Protein AF-A0A0C2GE06-F1 (afdb_monomer)

Nearest PDB structures (foldseek):
  7mq9-assembly1_LS  TM=7.240E-01  e=4.314E-04  Homo sapiens
  5oql-assembly1_F  TM=7.604E-01  e=1.181E-03  Thermochaetoides thermophila DSM 1495
  7mqa-assembly1_LT  TM=8.035E-01  e=2.757E-03  Homo sapiens
  5i2t-assembly1_A  TM=6.434E-01  e=2.977E-04  Saccharomyces cerevisiae
  8p5d-assembly1_SGG  TM=6.317E-01  e=6.950E-04  Spraguea lophii 42_110

Organism: NCBI:txid51022

Secondary structure (DSSP, 8-state):
--EEEEETTTTEEEEEETTEEEEE-TTS-EEEEE--GGGSSS--EEEEEEETTTTEEEEEETTSEEEEEETTT--EEEEEE-SS-EEEEEE-TTSS-EEEEETTEEEEE-TTS-EEEE-

Mean predicted aligned error: 3.89 Å

InterPro domains:
  IPR036322 WD40-repeat-containing domain superfamily [SSF50978] (10-112)
  IPR056164 ELP1, first N-terminal beta-propeller [PF04762] (45-117)

Foldseek 3Di:
DWAWDADPVQLWIWTQDQQGTFIAHNVRHTDDHQRCCVVDPHAAWAHWDQPNVQCWIWTQHQQQWIWIARNPVRHTDDIDGADGGFNHWDADPVNQWIWTHHPPKIFIAGPVRHTDDID

pLDDT: mean 91.2, std 5.91, range [52.72, 97.38]

Structure (mmCIF, N/CA/C/O backbone):
data_AF-A0A0C2GE06-F1
#
_entry.id   AF-A0A0C2GE06-F1
#
loop_
_atom_site.group_PDB
_atom_site.id
_atom_site.type_symbol
_atom_site.label_atom_id
_atom_site.label_alt_id
_atom_site.label_comp_id
_atom_site.label_asym_id
_atom_site.label_entity_id
_atom_site.label_seq_id
_atom_site.pdbx_PDB_ins_code
_atom_site.Cartn_x
_atom_site.Cartn_y
_atom_site.Cartn_z
_atom_site.occupancy
_atom_site.B_iso_or_equiv
_atom_site.auth_seq_id
_atom_site.auth_comp_id
_atom_site.auth_asym_id
_atom_site.auth_atom_id
_atom_site.pdbx_PDB_model_num
ATOM 1 N N . CYS A 1 1 ? -13.186 7.124 -6.039 1.00 52.72 1 CYS A N 1
ATOM 2 C CA . CYS A 1 1 ? -13.401 5.686 -5.803 1.00 52.72 1 CYS A CA 1
ATOM 3 C C . CYS A 1 1 ? -13.460 5.458 -4.309 1.00 52.72 1 CYS A C 1
ATOM 5 O O . CYS A 1 1 ? -12.704 6.098 -3.593 1.00 52.72 1 CYS A O 1
ATOM 7 N N . GLU A 1 2 ? -14.368 4.607 -3.855 1.00 69.25 2 GLU A N 1
ATOM 8 C CA . GLU A 1 2 ? -14.350 4.084 -2.491 1.00 69.25 2 GLU A CA 1
ATOM 9 C C . GLU A 1 2 ? -13.386 2.893 -2.497 1.00 69.25 2 GLU A C 1
ATOM 11 O O . GLU A 1 2 ? -13.623 1.922 -3.214 1.00 69.25 2 GLU A O 1
ATOM 16 N N . LEU A 1 3 ? -12.248 3.024 -1.812 1.00 90.38 3 LEU A N 1
ATOM 17 C CA . LEU A 1 3 ? -11.215 1.989 -1.755 1.00 90.38 3 LEU A CA 1
ATOM 18 C C . LEU A 1 3 ? -11.389 1.183 -0.475 1.00 90.38 3 LEU A C 1
ATOM 20 O O . LEU A 1 3 ? -11.455 1.760 0.611 1.00 90.38 3 LEU A O 1
ATOM 24 N N . PHE A 1 4 ? -11.447 -0.137 -0.607 1.00 93.19 4 PHE A N 1
ATOM 25 C CA . PHE A 1 4 ? -11.519 -1.041 0.529 1.00 93.19 4 PHE A CA 1
ATOM 26 C C . PHE A 1 4 ? -10.727 -2.320 0.271 1.00 93.19 4 PHE A C 1
ATOM 28 O O . PHE A 1 4 ? -10.538 -2.718 -0.879 1.00 93.19 4 PHE A O 1
ATOM 35 N N . VAL A 1 5 ? -10.311 -2.971 1.352 1.00 94.12 5 VAL A N 1
ATOM 36 C CA . VAL A 1 5 ? -9.690 -4.295 1.343 1.00 94.12 5 VAL A CA 1
ATOM 37 C C . VAL A 1 5 ? -10.189 -5.097 2.543 1.00 94.12 5 VAL A C 1
ATOM 39 O O . VAL A 1 5 ? -10.400 -4.549 3.625 1.00 94.12 5 VAL A O 1
ATOM 42 N N . GLU A 1 6 ? -10.417 -6.391 2.341 1.00 93.06 6 GLU A N 1
ATOM 43 C CA . GLU A 1 6 ? -10.756 -7.336 3.405 1.00 93.06 6 GLU A CA 1
ATOM 44 C C . GLU A 1 6 ? -9.496 -8.090 3.833 1.00 93.06 6 GLU A C 1
ATOM 46 O O . GLU A 1 6 ? -8.812 -8.690 3.003 1.00 93.06 6 GLU A O 1
ATOM 51 N N . ASP A 1 7 ? -9.224 -8.114 5.134 1.00 91.50 7 ASP A N 1
ATOM 52 C CA . ASP A 1 7 ? -8.276 -9.055 5.713 1.00 91.50 7 ASP A CA 1
ATOM 53 C C . ASP A 1 7 ? -9.001 -10.350 6.080 1.00 91.50 7 ASP A C 1
ATOM 55 O O . ASP A 1 7 ? -9.698 -10.454 7.092 1.00 91.50 7 ASP A O 1
ATOM 59 N N . SER A 1 8 ? -8.795 -11.368 5.249 1.00 86.69 8 SER A N 1
ATOM 60 C CA . SER A 1 8 ? -9.378 -12.698 5.440 1.00 86.69 8 SER A CA 1
ATOM 61 C C . SER A 1 8 ? -8.934 -13.412 6.724 1.00 86.69 8 SER A C 1
ATOM 63 O O . SER A 1 8 ? -9.608 -14.350 7.149 1.00 86.69 8 SER A O 1
ATOM 65 N N . SER A 1 9 ? -7.818 -13.003 7.339 1.00 86.38 9 SER A N 1
ATOM 66 C CA . SER A 1 9 ? -7.274 -13.649 8.537 1.00 86.38 9 SER A CA 1
ATOM 67 C C . SER A 1 9 ? -7.957 -13.170 9.820 1.00 86.38 9 SER A C 1
ATOM 69 O O . SER A 1 9 ? -8.249 -13.978 10.704 1.00 86.38 9 SER A O 1
ATOM 71 N N . THR A 1 10 ? -8.267 -11.875 9.900 1.00 88.69 10 THR A N 1
ATOM 72 C CA . THR A 1 10 ? -8.959 -11.256 11.041 1.00 88.69 10 THR A CA 1
ATOM 73 C C . THR A 1 10 ? -10.448 -11.022 10.785 1.00 88.69 10 THR A C 1
ATOM 75 O O . THR A 1 10 ? -11.186 -10.708 11.721 1.00 88.69 10 THR A O 1
ATOM 78 N N . HIS A 1 11 ? -10.903 -11.216 9.542 1.00 90.81 11 HIS A N 1
ATOM 79 C CA . HIS A 1 11 ? -12.243 -10.879 9.058 1.00 90.81 11 HIS A CA 1
ATOM 80 C C . HIS A 1 11 ? -12.596 -9.398 9.250 1.00 90.81 11 HIS A C 1
ATOM 82 O O . HIS A 1 11 ? -13.747 -9.061 9.522 1.00 90.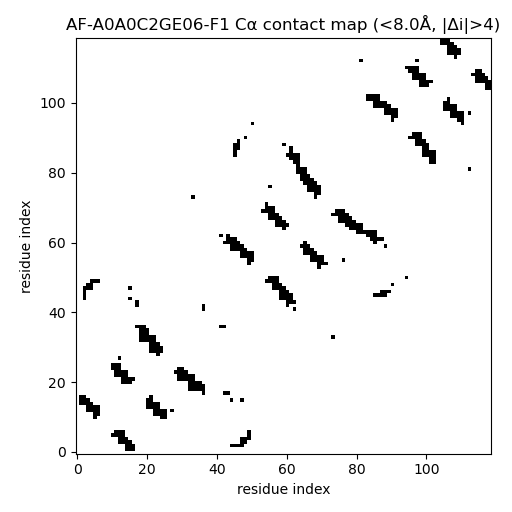81 11 HIS A O 1
ATOM 88 N N . LYS A 1 12 ? -11.603 -8.515 9.130 1.00 93.69 12 LYS A N 1
ATOM 89 C CA . LYS A 1 12 ? -11.789 -7.064 9.178 1.00 93.69 12 LYS A CA 1
ATOM 90 C C . LYS A 1 12 ? -11.832 -6.478 7.777 1.00 93.69 12 LYS A C 1
ATOM 92 O O . LYS A 1 12 ? -11.211 -6.998 6.851 1.00 93.69 12 LYS A O 1
ATOM 97 N N . VAL A 1 13 ? -12.540 -5.364 7.633 1.00 94.81 13 VAL A N 1
ATOM 98 C CA . VAL A 1 13 ? -12.553 -4.581 6.395 1.00 94.81 13 VAL A CA 1
ATOM 99 C C . VAL A 1 13 ? -11.938 -3.219 6.666 1.00 94.81 13 VAL A C 1
ATOM 101 O O . VAL A 1 13 ? -12.357 -2.504 7.575 1.00 94.81 13 VAL A O 1
ATOM 104 N N . TYR A 1 14 ? -10.964 -2.849 5.844 1.00 94.94 14 TYR A N 1
ATOM 105 C CA . TYR A 1 14 ? -10.327 -1.543 5.865 1.00 94.94 14 TYR A CA 1
ATOM 106 C C . TYR A 1 14 ? -10.859 -0.721 4.704 1.00 94.94 14 TYR A C 1
ATOM 108 O O . TYR A 1 14 ? -10.807 -1.151 3.555 1.00 94.94 14 TYR A O 1
ATOM 116 N N . PHE A 1 15 ? -11.370 0.465 5.001 1.00 92.75 15 PHE A N 1
ATOM 117 C CA . PHE A 1 15 ? -11.920 1.402 4.033 1.00 92.75 15 PHE A CA 1
ATOM 118 C C . PHE A 1 15 ? -11.185 2.732 4.141 1.00 92.75 15 PHE A C 1
ATOM 120 O O . PHE A 1 15 ? -11.002 3.237 5.244 1.00 92.75 15 PHE A O 1
ATOM 127 N N . VAL A 1 16 ? -10.783 3.330 3.020 1.00 91.81 16 VAL A N 1
ATOM 128 C CA . VAL A 1 16 ? -10.093 4.627 3.044 1.00 91.81 16 VAL A CA 1
ATOM 129 C C . VAL A 1 16 ? -11.044 5.750 2.661 1.00 91.81 16 VAL A C 1
ATOM 131 O O . VAL A 1 16 ? -11.686 5.713 1.609 1.00 91.81 16 VAL A O 1
ATOM 134 N N . ASN A 1 17 ? -11.100 6.784 3.498 1.00 86.44 17 ASN A N 1
ATOM 135 C CA . ASN A 1 17 ? -11.815 8.022 3.219 1.00 86.44 17 ASN A CA 1
ATOM 136 C C . ASN A 1 17 ? -10.951 9.247 3.555 1.00 86.44 17 ASN A C 1
ATOM 138 O O . ASN A 1 17 ? -9.786 9.133 3.913 1.00 86.44 17 ASN A O 1
ATOM 142 N N . LYS A 1 18 ? -11.536 10.442 3.450 1.00 80.12 18 LYS A N 1
ATOM 143 C CA . LYS A 1 18 ? -10.855 11.712 3.746 1.00 80.12 18 LYS A CA 1
ATOM 144 C C . LYS A 1 18 ? -10.301 11.833 5.178 1.00 80.12 18 LYS A C 1
ATOM 146 O O . LYS A 1 18 ? -9.431 12.663 5.397 1.00 80.12 18 LYS A O 1
ATOM 151 N N . ASP A 1 19 ? -10.831 11.062 6.127 1.00 80.50 19 ASP A N 1
ATOM 152 C CA . ASP A 1 19 ? -10.453 11.107 7.541 1.00 80.50 19 ASP A CA 1
ATOM 153 C C . ASP A 1 19 ? -9.342 10.076 7.862 1.00 80.50 19 ASP A C 1
ATOM 155 O O . ASP A 1 19 ? -8.813 10.063 8.972 1.00 80.50 19 ASP A O 1
ATOM 159 N N . GLY A 1 20 ? -8.981 9.211 6.901 1.00 90.06 20 GLY A N 1
ATOM 160 C CA . GLY A 1 20 ? -7.956 8.176 7.033 1.00 90.06 20 GLY A CA 1
ATOM 161 C C . GLY A 1 20 ? -8.488 6.775 6.730 1.00 90.06 20 GLY A C 1
ATOM 162 O O . GLY A 1 20 ? -9.260 6.580 5.788 1.00 90.06 20 GLY A O 1
ATOM 163 N N . ILE A 1 21 ? -8.060 5.787 7.521 1.00 93.69 21 ILE A N 1
ATOM 164 C CA . ILE A 1 21 ? -8.478 4.385 7.372 1.00 93.69 21 ILE A CA 1
ATOM 165 C C . ILE A 1 21 ? -9.567 4.070 8.393 1.00 93.69 21 ILE A C 1
ATOM 167 O O . ILE A 1 21 ? -9.325 4.061 9.597 1.00 93.69 21 ILE A O 1
ATOM 171 N N . VAL A 1 22 ? -10.767 3.788 7.911 1.00 94.19 22 VAL A N 1
ATOM 172 C CA . VAL A 1 22 ? -11.893 3.287 8.695 1.00 94.19 22 VAL A CA 1
ATOM 173 C C . VAL A 1 22 ? -11.795 1.769 8.784 1.00 94.19 22 VAL A C 1
ATOM 175 O O . VAL A 1 22 ? -11.651 1.090 7.769 1.00 94.19 22 VAL A O 1
ATOM 178 N N . ILE A 1 23 ? -11.903 1.241 9.997 1.00 94.75 23 ILE A N 1
ATOM 179 C CA . ILE A 1 23 ? -11.857 -0.192 10.281 1.00 94.75 23 ILE A CA 1
ATOM 180 C C . ILE A 1 23 ? -13.264 -0.653 10.627 1.00 94.75 23 ILE A C 1
ATOM 182 O O . ILE A 1 23 ? -13.912 -0.087 11.516 1.00 94.75 23 ILE A O 1
ATOM 186 N N . LEU A 1 24 ? -13.720 -1.680 9.922 1.00 94.69 24 LEU A N 1
ATOM 187 C CA . LEU A 1 24 ? -14.978 -2.355 10.179 1.00 94.69 24 LEU A CA 1
ATOM 188 C C . LEU A 1 24 ? -14.720 -3.787 10.646 1.00 94.69 24 LEU A C 1
ATOM 190 O O . LEU A 1 24 ? -13.798 -4.453 10.165 1.00 94.69 24 LEU A O 1
ATOM 194 N N . ASP A 1 25 ? -15.564 -4.258 11.556 1.00 93.31 25 ASP A N 1
ATOM 195 C CA . ASP A 1 25 ? -15.575 -5.648 11.992 1.00 93.31 25 ASP A CA 1
ATOM 196 C C . ASP A 1 25 ? -16.166 -6.585 10.916 1.00 93.31 25 ASP A C 1
ATOM 198 O O . ASP A 1 25 ? -16.599 -6.172 9.834 1.00 93.31 25 ASP A O 1
ATOM 202 N N . ASN A 1 26 ? -16.224 -7.875 11.237 1.00 89.12 26 ASN A N 1
ATOM 203 C CA . ASN A 1 26 ? -16.743 -8.924 10.358 1.00 89.12 26 ASN A CA 1
ATOM 204 C C . ASN A 1 26 ? -18.248 -8.823 10.043 1.00 89.12 26 ASN A C 1
ATOM 206 O O . ASN A 1 26 ? -18.750 -9.554 9.188 1.00 89.12 26 ASN A O 1
ATOM 210 N N . LEU A 1 27 ? -18.981 -7.945 10.728 1.00 92.81 27 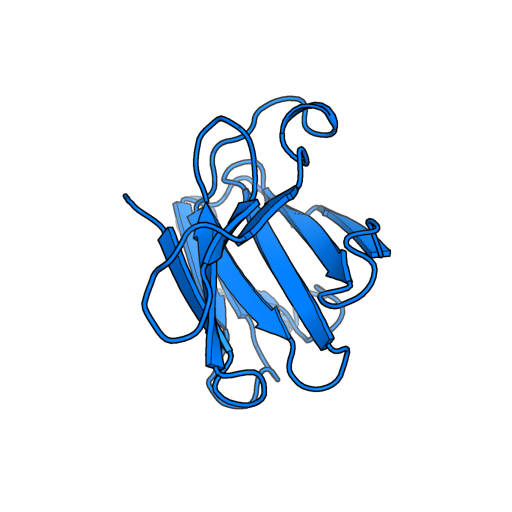LEU A N 1
ATOM 211 C CA . LEU A 1 27 ? -20.386 -7.630 10.479 1.00 92.81 27 LEU A CA 1
ATOM 212 C C . LEU A 1 27 ? -20.554 -6.263 9.800 1.00 92.81 27 LEU A C 1
ATOM 214 O O . LEU A 1 27 ? -21.681 -5.772 9.698 1.00 92.81 27 LEU A O 1
ATOM 218 N N . LEU A 1 28 ? -19.456 -5.664 9.320 1.00 89.94 28 LEU A N 1
ATOM 219 C CA . LEU A 1 28 ? -19.394 -4.306 8.775 1.00 89.94 28 LEU A CA 1
ATOM 220 C C . LEU A 1 28 ? -19.793 -3.230 9.803 1.00 89.94 28 LEU A C 1
ATOM 222 O O . LEU A 1 28 ? -20.201 -2.123 9.441 1.00 89.94 28 LEU A O 1
ATOM 226 N N . GLY A 1 29 ? -19.692 -3.556 11.092 1.00 93.75 29 GLY A N 1
ATOM 227 C CA . GLY A 1 29 ? -19.840 -2.627 12.198 1.00 93.75 29 GLY A CA 1
ATOM 228 C C . GLY A 1 29 ? -18.604 -1.745 12.325 1.00 93.75 29 GLY A C 1
ATOM 229 O O . GLY A 1 29 ? -17.478 -2.204 12.168 1.00 93.75 29 GLY A O 1
ATOM 230 N N . PHE A 1 30 ? -18.808 -0.460 12.604 1.00 94.44 30 PHE A N 1
ATOM 231 C CA . PHE A 1 30 ? -17.710 0.475 12.832 1.00 94.44 30 PHE A CA 1
ATOM 232 C C . PHE A 1 30 ? -16.900 0.089 14.078 1.00 94.44 30 PHE A C 1
ATOM 234 O O . PHE A 1 30 ? -17.463 0.020 15.172 1.00 94.44 30 PHE A O 1
ATOM 241 N N . GLU A 1 31 ? -15.587 -0.090 13.919 1.00 93.81 31 GLU A N 1
ATOM 242 C CA . GLU A 1 31 ? -14.664 -0.385 15.020 1.00 93.81 31 GLU A CA 1
ATOM 243 C C . GLU A 1 31 ? -13.818 0.842 15.382 1.00 93.81 31 GLU A C 1
ATOM 245 O O . GLU A 1 31 ? -13.795 1.261 16.542 1.00 93.81 31 GLU A O 1
ATOM 250 N N . ASN A 1 32 ? -13.123 1.433 14.403 1.00 92.62 32 ASN A N 1
ATOM 251 C CA . ASN A 1 32 ? -12.183 2.530 14.645 1.00 92.62 32 ASN A CA 1
ATOM 252 C C . ASN A 1 32 ? -11.890 3.362 13.378 1.00 92.62 32 ASN A C 1
ATOM 254 O O . ASN A 1 32 ? -12.204 2.946 12.264 1.00 92.62 32 ASN A O 1
ATOM 258 N N . VAL A 1 33 ? -11.237 4.519 13.547 1.00 92.81 33 VAL A N 1
ATOM 259 C CA . VAL A 1 33 ? -10.584 5.279 12.465 1.00 92.81 33 VAL A CA 1
ATOM 260 C C .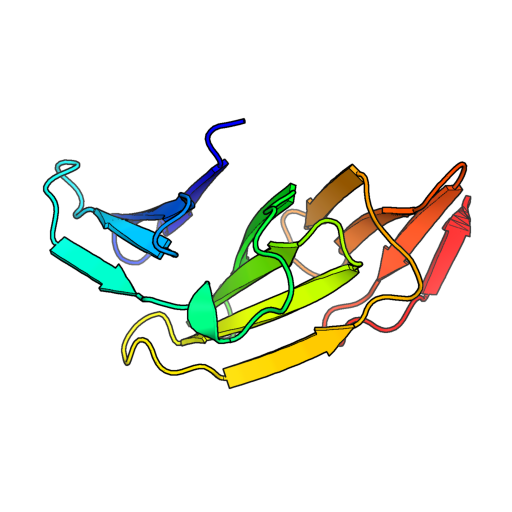 VAL A 1 33 ? -9.121 5.521 12.821 1.00 92.81 33 VAL A C 1
ATOM 262 O O . VAL A 1 33 ? -8.819 5.993 13.917 1.00 92.81 33 VAL A O 1
ATOM 265 N N . VAL A 1 34 ? -8.221 5.247 11.879 1.00 92.19 34 VAL A N 1
ATOM 266 C CA . VAL A 1 34 ? -6.800 5.593 11.967 1.00 92.19 34 VAL A CA 1
ATOM 267 C C . VAL A 1 34 ? -6.557 6.894 11.191 1.00 92.19 34 VAL A C 1
ATOM 269 O O . VAL A 1 34 ? -6.625 6.876 9.958 1.00 92.19 34 VAL A O 1
ATOM 272 N N . PRO A 1 35 ? -6.276 8.023 11.874 1.00 88.06 35 PRO A N 1
ATOM 273 C CA . PRO A 1 35 ? -6.112 9.327 11.234 1.00 88.06 35 PRO A CA 1
ATOM 274 C C . PRO A 1 35 ? -4.716 9.454 10.606 1.00 88.06 35 PRO A C 1
ATOM 276 O O . PRO A 1 35 ? -3.797 10.045 11.173 1.00 88.06 35 PRO A O 1
ATOM 279 N N . CYS A 1 36 ? -4.532 8.854 9.431 1.00 84.25 36 CYS A N 1
ATOM 280 C CA . CYS A 1 36 ? -3.278 8.923 8.674 1.00 84.25 36 CYS A CA 1
ATOM 281 C C . CYS A 1 36 ? -3.228 10.089 7.674 1.00 84.25 36 CYS A C 1
ATOM 283 O O . CYS A 1 36 ? -2.151 10.413 7.174 1.00 84.25 36 CYS A O 1
ATOM 285 N N . SER A 1 37 ? -4.366 10.735 7.400 1.00 83.19 37 SER A N 1
ATOM 286 C CA . SER A 1 37 ? -4.475 11.858 6.461 1.00 83.19 37 SER A CA 1
ATOM 287 C C . SER A 1 37 ? -3.603 13.045 6.857 1.00 83.19 37 SER A C 1
ATOM 289 O O . SER A 1 37 ? -2.949 13.636 6.007 1.00 83.19 37 SER A O 1
ATOM 291 N N . ASP A 1 38 ? -3.536 13.348 8.154 1.00 81.31 38 ASP A N 1
ATOM 292 C CA . ASP A 1 38 ? -2.821 14.514 8.690 1.00 81.31 38 ASP A CA 1
ATOM 293 C C . ASP A 1 38 ? -1.292 14.387 8.584 1.00 81.31 38 ASP A C 1
ATOM 295 O O . ASP A 1 38 ? -0.562 15.345 8.831 1.00 81.31 38 ASP A O 1
ATOM 299 N N . GLN A 1 39 ? -0.799 13.196 8.237 1.00 76.75 39 GLN A N 1
ATOM 300 C CA . GLN A 1 39 ? 0.624 12.913 8.050 1.00 76.75 39 GLN A CA 1
ATOM 301 C C . GLN A 1 39 ? 1.062 13.048 6.585 1.00 76.75 39 GLN A C 1
ATOM 303 O O . GLN A 1 39 ? 2.222 12.790 6.262 1.00 76.75 39 GLN A O 1
ATOM 308 N N . CYS A 1 40 ? 0.140 13.437 5.703 1.00 81.38 40 CYS A N 1
ATOM 309 C CA . CYS A 1 40 ? 0.358 13.567 4.269 1.00 81.38 40 CYS A CA 1
ATOM 310 C C . CYS A 1 40 ? 0.041 15.004 3.832 1.00 81.38 40 CYS A C 1
ATOM 312 O O . CYS A 1 40 ? -0.935 15.593 4.292 1.00 81.38 40 CYS A O 1
ATOM 314 N N . ASP A 1 41 ? 0.832 15.562 2.912 1.00 78.25 41 ASP A N 1
ATOM 315 C CA . ASP A 1 41 ? 0.577 16.911 2.375 1.00 78.25 41 ASP A CA 1
ATOM 316 C C . ASP A 1 41 ? -0.739 16.970 1.576 1.00 78.25 41 ASP A C 1
ATOM 318 O O . ASP A 1 41 ? -1.446 17.979 1.578 1.00 78.25 41 ASP A O 1
ATOM 322 N N . SER A 1 42 ? -1.073 15.867 0.903 1.00 85.81 42 SER A N 1
ATOM 323 C CA . SER A 1 42 ? -2.352 15.624 0.243 1.00 85.81 42 SER A CA 1
ATOM 324 C C . SER A 1 42 ? -2.734 14.164 0.445 1.00 85.81 42 SER A C 1
ATOM 326 O O . SER A 1 42 ? -1.903 13.276 0.252 1.00 85.81 42 SER A O 1
ATOM 328 N N . PHE A 1 43 ? -3.982 13.908 0.837 1.00 89.19 43 PHE A N 1
ATOM 329 C CA . PHE A 1 43 ? -4.490 12.558 1.061 1.00 89.19 43 PHE A CA 1
ATOM 330 C C . PHE A 1 43 ? -5.484 12.182 -0.037 1.00 89.19 43 PHE A C 1
ATOM 332 O O . PHE A 1 43 ? -6.699 12.312 0.118 1.00 89.19 43 PHE A O 1
ATOM 339 N N . GLU A 1 44 ? -4.946 11.715 -1.163 1.00 91.81 44 GLU A N 1
ATOM 340 C CA . GLU A 1 44 ? -5.714 11.238 -2.317 1.00 91.81 44 GLU A CA 1
ATOM 341 C C . GLU A 1 44 ? -5.336 9.776 -2.625 1.00 91.81 44 GLU A C 1
ATOM 343 O O . GLU A 1 44 ? -4.454 9.509 -3.443 1.00 91.81 44 GLU A O 1
ATOM 348 N N . PRO A 1 45 ? -5.965 8.808 -1.936 1.00 92.75 45 PRO A N 1
ATOM 349 C CA . PRO A 1 45 ? -5.653 7.388 -2.068 1.00 92.75 45 PRO A CA 1
ATOM 350 C C . PRO A 1 45 ? -5.998 6.831 -3.452 1.00 92.75 45 PRO A C 1
ATOM 352 O O . PRO A 1 45 ? -7.089 7.071 -3.976 1.00 92.75 45 PRO A O 1
ATOM 355 N N . VAL A 1 46 ? -5.094 6.024 -4.008 1.00 94.19 46 VAL A N 1
ATOM 356 C CA . VAL A 1 46 ? -5.287 5.295 -5.275 1.00 94.19 46 VAL A CA 1
ATOM 357 C C . VAL A 1 46 ? -5.398 3.787 -5.082 1.00 94.19 46 VAL A C 1
ATOM 359 O O . VAL A 1 46 ? -6.046 3.123 -5.887 1.00 94.19 46 VAL A O 1
ATOM 362 N N . SER A 1 47 ? -4.808 3.247 -4.014 1.00 94.38 47 SER A N 1
ATOM 363 C CA . SER A 1 47 ? -4.887 1.826 -3.674 1.00 94.38 47 SER A CA 1
ATOM 364 C C . SER A 1 47 ? -4.806 1.619 -2.165 1.00 94.38 47 SER A C 1
ATOM 366 O O . SER A 1 47 ? -4.143 2.382 -1.463 1.00 94.38 47 SER A O 1
ATOM 368 N N . ILE A 1 48 ? -5.450 0.556 -1.688 1.00 95.12 48 ILE A N 1
ATOM 369 C CA . ILE A 1 48 ? -5.275 0.007 -0.343 1.00 95.12 48 ILE A CA 1
ATOM 370 C C . ILE A 1 48 ? -5.107 -1.509 -0.449 1.00 95.12 48 ILE A C 1
ATOM 372 O O . ILE A 1 48 ? -5.790 -2.143 -1.251 1.00 95.12 48 ILE A O 1
ATOM 376 N N . ASP A 1 49 ? -4.207 -2.075 0.347 1.00 95.25 49 ASP A N 1
ATOM 377 C CA . ASP A 1 49 ? -4.011 -3.519 0.466 1.00 95.25 49 ASP A CA 1
ATOM 378 C C . ASP A 1 49 ? -3.565 -3.892 1.889 1.00 95.25 49 ASP A C 1
ATOM 380 O O . ASP A 1 49 ? -3.142 -3.024 2.655 1.00 95.25 49 ASP A O 1
ATOM 384 N N . VAL A 1 50 ? -3.644 -5.173 2.245 1.00 94.31 50 VAL A N 1
ATOM 385 C CA . VAL A 1 50 ? -3.126 -5.715 3.509 1.00 94.31 50 VAL A CA 1
ATOM 386 C C . VAL A 1 50 ? -1.917 -6.582 3.197 1.00 94.31 50 VAL A C 1
ATOM 388 O O . VAL A 1 50 ? -2.043 -7.643 2.593 1.00 94.31 50 VAL A O 1
ATOM 391 N N . LEU A 1 51 ? -0.734 -6.149 3.617 1.00 92.94 51 LEU A N 1
ATOM 392 C CA . LEU A 1 51 ? 0.516 -6.890 3.488 1.00 92.94 51 LEU A CA 1
ATOM 393 C C . LEU A 1 51 ? 0.515 -8.048 4.495 1.00 92.94 51 LEU A C 1
ATOM 395 O O . LEU A 1 51 ? 0.695 -7.849 5.695 1.00 92.94 51 LEU A O 1
ATOM 399 N N . ILE A 1 52 ? 0.264 -9.265 4.005 1.00 87.12 52 ILE A N 1
ATOM 400 C CA . ILE A 1 52 ? -0.148 -10.419 4.830 1.00 87.12 52 ILE A CA 1
ATOM 401 C C . ILE A 1 52 ? 0.964 -10.880 5.780 1.00 87.12 52 ILE A C 1
ATOM 403 O O . ILE A 1 52 ? 0.711 -11.345 6.887 1.00 87.12 52 ILE A O 1
ATOM 407 N N . ASP A 1 53 ? 2.209 -10.787 5.341 1.00 86.19 53 ASP A N 1
ATOM 408 C CA . ASP A 1 53 ? 3.383 -11.255 6.072 1.00 86.19 53 ASP A CA 1
ATOM 409 C C . ASP A 1 53 ? 3.912 -10.246 7.101 1.00 86.19 53 ASP A C 1
ATOM 411 O O . ASP A 1 53 ? 4.463 -10.670 8.118 1.00 86.19 53 ASP A O 1
ATOM 415 N N . SER A 1 54 ? 3.747 -8.940 6.860 1.00 89.12 54 SER A N 1
ATOM 416 C CA . SER A 1 54 ? 4.081 -7.888 7.827 1.00 89.12 54 SER A CA 1
ATOM 417 C C . SER A 1 54 ? 2.901 -7.483 8.709 1.00 89.12 54 SER A C 1
ATOM 419 O O . SER A 1 54 ? 3.119 -6.800 9.702 1.00 89.12 54 SER A O 1
ATOM 421 N N . ASN A 1 55 ? 1.685 -7.956 8.407 1.00 91.69 55 ASN A N 1
ATOM 422 C CA . ASN A 1 55 ? 0.450 -7.567 9.091 1.00 91.69 55 ASN A CA 1
ATOM 423 C C . ASN A 1 55 ? 0.223 -6.044 9.050 1.00 91.69 55 ASN A C 1
ATOM 425 O O . ASN A 1 55 ? -0.140 -5.415 10.043 1.00 91.69 55 ASN A O 1
ATOM 429 N N . GLU A 1 56 ? 0.463 -5.442 7.886 1.00 94.31 56 GLU A N 1
ATOM 430 C CA . GLU A 1 56 ? 0.382 -3.996 7.687 1.00 94.31 56 GLU A CA 1
ATOM 431 C C . GLU A 1 56 ? -0.684 -3.638 6.656 1.00 94.31 56 GLU A C 1
ATOM 433 O O . GLU A 1 56 ? -0.813 -4.267 5.611 1.00 94.31 56 GLU A O 1
ATOM 438 N N . ILE A 1 57 ? -1.413 -2.562 6.910 1.00 94.81 57 ILE A N 1
ATOM 439 C CA . ILE A 1 57 ? -2.301 -1.927 5.947 1.00 94.81 57 ILE A CA 1
ATOM 440 C C . ILE A 1 57 ? -1.454 -0.958 5.125 1.00 94.81 57 ILE A C 1
ATOM 442 O O . ILE A 1 57 ? -0.866 -0.023 5.668 1.00 94.81 57 ILE A O 1
ATOM 446 N N . CYS A 1 58 ? -1.393 -1.176 3.819 1.00 94.69 58 CYS A N 1
ATOM 447 C CA . CYS A 1 58 ? -0.641 -0.362 2.878 1.00 94.69 58 CYS A CA 1
ATOM 448 C C . CYS A 1 58 ? -1.597 0.519 2.076 1.00 94.69 58 CYS A C 1
ATOM 450 O O . CYS A 1 58 ? -2.495 0.018 1.402 1.00 94.69 58 CYS A O 1
ATOM 452 N N . VAL A 1 59 ? -1.394 1.832 2.132 1.00 94.44 59 VAL A N 1
ATOM 453 C CA . VAL A 1 59 ? -2.131 2.824 1.350 1.00 94.44 59 VAL A CA 1
ATOM 454 C C . VAL A 1 59 ? -1.163 3.509 0.396 1.00 94.44 59 VAL A C 1
ATOM 456 O O . VAL A 1 59 ? -0.153 4.072 0.816 1.00 94.44 59 VAL A O 1
ATOM 459 N N . LEU A 1 60 ? -1.496 3.486 -0.892 1.00 94.44 60 LEU A N 1
ATOM 460 C CA . LEU A 1 60 ? -0.800 4.244 -1.926 1.00 94.44 60 LEU A CA 1
ATOM 461 C C . LEU A 1 60 ? -1.594 5.512 -2.230 1.00 94.44 60 LEU A C 1
ATOM 463 O O . LEU A 1 60 ? -2.797 5.440 -2.499 1.00 94.44 60 LEU A O 1
ATOM 467 N N . LEU A 1 61 ? -0.920 6.656 -2.221 1.00 93.69 61 LEU A N 1
ATOM 468 C CA . LEU A 1 61 ? -1.478 7.956 -2.580 1.00 93.69 61 LEU A CA 1
ATOM 469 C C . LEU A 1 61 ? -1.083 8.330 -4.006 1.00 93.69 61 LEU A C 1
ATOM 471 O O . LEU A 1 61 ? -0.043 7.904 -4.506 1.00 93.69 61 LEU A O 1
ATOM 475 N N . ASN A 1 62 ? -1.890 9.169 -4.650 1.00 93.81 62 ASN A N 1
ATOM 476 C CA . ASN A 1 62 ? -1.631 9.626 -6.014 1.00 93.81 62 ASN A CA 1
ATOM 477 C C . ASN A 1 62 ? -0.331 10.424 -6.167 1.00 93.81 62 ASN A C 1
ATOM 479 O O . ASN A 1 62 ? 0.215 10.495 -7.259 1.00 93.81 62 ASN A O 1
ATOM 483 N N . SER A 1 63 ? 0.192 10.988 -5.080 1.00 93.56 63 SER A N 1
ATOM 484 C CA . SER A 1 63 ? 1.489 11.660 -5.031 1.00 93.56 63 SER A CA 1
ATOM 485 C C . SER A 1 63 ? 2.670 10.700 -5.212 1.00 93.56 63 SER A C 1
ATOM 487 O O . SER A 1 63 ? 3.816 11.141 -5.242 1.00 93.56 63 SER A O 1
ATOM 489 N N . GLY A 1 64 ? 2.409 9.390 -5.271 1.00 93.12 64 GLY A N 1
ATOM 490 C CA . GLY A 1 64 ? 3.422 8.344 -5.203 1.00 93.12 64 GLY A CA 1
ATOM 491 C C . GLY A 1 64 ? 3.833 8.012 -3.767 1.00 93.12 64 GLY A C 1
ATOM 492 O O . GLY A 1 64 ? 4.646 7.115 -3.563 1.00 93.12 64 GLY A O 1
ATOM 493 N N . GLN A 1 65 ? 3.292 8.694 -2.754 1.00 93.38 65 GLN A N 1
ATOM 494 C CA . GLN A 1 65 ? 3.567 8.355 -1.361 1.00 93.38 65 GLN A CA 1
ATOM 495 C C . GLN A 1 65 ? 2.927 7.012 -0.995 1.00 93.38 65 GLN A C 1
ATOM 497 O O . GLN A 1 65 ? 1.754 6.762 -1.278 1.00 93.38 65 GLN A O 1
ATOM 502 N N . VAL A 1 66 ? 3.690 6.170 -0.310 1.00 93.69 66 VAL A N 1
ATOM 503 C CA . VAL A 1 66 ? 3.229 4.922 0.289 1.00 93.69 66 VAL A CA 1
ATOM 504 C C . VAL A 1 66 ? 3.239 5.073 1.796 1.00 93.69 66 VAL A C 1
ATOM 506 O O . VAL A 1 66 ? 4.245 5.485 2.373 1.00 93.69 66 VAL A O 1
ATOM 509 N N . VAL A 1 67 ? 2.132 4.711 2.430 1.00 92.62 67 VAL A N 1
ATOM 510 C CA . VAL A 1 67 ? 1.976 4.708 3.881 1.00 92.62 67 VAL A CA 1
ATOM 511 C C . VAL A 1 67 ? 1.624 3.298 4.326 1.00 92.62 67 VAL A C 1
ATOM 513 O O . VAL A 1 67 ? 0.672 2.708 3.824 1.00 92.62 67 VAL A O 1
ATOM 516 N N . THR A 1 68 ? 2.377 2.767 5.284 1.00 93.69 68 THR A N 1
ATOM 517 C CA . THR A 1 68 ? 2.095 1.469 5.910 1.00 93.69 68 THR A CA 1
ATOM 518 C C . THR A 1 68 ? 1.783 1.657 7.385 1.00 93.69 68 THR A C 1
ATOM 520 O O . THR A 1 68 ? 2.420 2.456 8.080 1.00 93.69 68 THR A O 1
ATOM 523 N N . ILE A 1 69 ? 0.765 0.950 7.858 1.00 93.50 69 ILE A N 1
ATOM 524 C CA . ILE A 1 69 ? 0.262 1.035 9.227 1.00 93.50 69 ILE A CA 1
ATOM 525 C C . ILE A 1 69 ? 0.107 -0.379 9.756 1.00 93.50 69 ILE A C 1
ATOM 527 O O . ILE A 1 69 ? -0.542 -1.200 9.120 1.00 93.50 69 ILE A O 1
ATOM 531 N N . ASP A 1 70 ? 0.654 -0.653 10.931 1.00 93.12 70 ASP A N 1
ATOM 532 C CA . ASP A 1 70 ? 0.476 -1.937 11.599 1.00 93.12 70 ASP A CA 1
ATOM 533 C C . ASP A 1 70 ? -1.012 -2.185 11.896 1.00 93.12 70 ASP A C 1
ATOM 535 O O . ASP A 1 70 ? -1.693 -1.345 12.495 1.00 93.12 70 ASP A O 1
ATOM 539 N N . ALA A 1 71 ? -1.531 -3.336 11.469 1.00 91.75 71 ALA A N 1
ATOM 540 C CA . ALA A 1 71 ? -2.960 -3.632 11.508 1.00 91.75 71 ALA A CA 1
ATOM 541 C C . ALA A 1 71 ? -3.507 -3.875 12.929 1.00 91.75 71 ALA A C 1
ATOM 543 O O . ALA A 1 71 ? -4.721 -3.825 13.124 1.00 91.75 71 ALA A O 1
ATOM 544 N N . GLU A 1 72 ? -2.641 -4.138 13.916 1.00 90.38 72 GLU A N 1
ATOM 545 C CA . GLU A 1 72 ? -3.032 -4.419 15.304 1.00 90.38 72 GLU A CA 1
ATOM 546 C C . GLU A 1 72 ? -2.902 -3.182 16.206 1.00 90.38 72 GLU A C 1
ATOM 548 O O . GLU A 1 72 ? -3.832 -2.809 16.923 1.00 90.38 72 GLU A O 1
ATOM 553 N N . SER A 1 73 ? -1.744 -2.526 16.170 1.00 91.31 73 SER A N 1
ATOM 554 C CA . SER A 1 73 ? -1.415 -1.348 16.976 1.00 91.31 73 SER A CA 1
ATOM 555 C C . SER A 1 73 ? -1.899 -0.037 16.358 1.00 91.31 73 SER A C 1
ATOM 557 O O . SER A 1 73 ? -1.963 0.975 17.061 1.00 91.31 73 SER A O 1
ATOM 559 N N . HIS A 1 74 ? -2.230 -0.040 15.062 1.00 91.25 74 HIS A N 1
ATOM 560 C CA . HIS A 1 74 ? -2.600 1.140 14.277 1.00 91.25 74 HIS A CA 1
ATOM 561 C C . HIS A 1 74 ? -1.532 2.244 14.286 1.00 91.25 74 HIS A C 1
ATOM 563 O O . HIS A 1 74 ? -1.840 3.431 14.144 1.00 91.25 74 HIS A O 1
ATOM 569 N N . THR A 1 75 ? -0.267 1.863 14.473 1.00 90.25 75 THR A N 1
ATOM 570 C CA . THR A 1 75 ? 0.873 2.778 14.401 1.00 90.25 75 THR A CA 1
ATOM 571 C C . THR A 1 75 ? 1.476 2.770 13.001 1.00 90.25 75 THR A C 1
ATOM 573 O O . THR A 1 75 ? 1.434 1.763 12.301 1.00 90.25 75 THR A O 1
ATOM 576 N N . MET A 1 76 ? 2.008 3.909 12.559 1.00 88.25 76 MET A N 1
ATOM 577 C CA . MET A 1 76 ? 2.675 3.993 11.260 1.00 88.25 76 MET A CA 1
ATOM 578 C C . MET A 1 76 ? 4.005 3.231 11.300 1.00 88.25 76 MET A C 1
ATOM 580 O O . MET A 1 76 ? 4.843 3.515 12.158 1.00 88.25 76 MET A O 1
ATOM 584 N N . CYS A 1 77 ? 4.202 2.312 10.355 1.00 87.19 77 CYS A N 1
ATOM 585 C CA . CYS A 1 77 ? 5.426 1.520 10.231 1.00 87.19 77 CYS A CA 1
ATOM 586 C C . CYS A 1 77 ? 6.455 2.219 9.346 1.00 87.19 77 CYS A C 1
ATOM 588 O O . CYS A 1 77 ? 7.598 2.439 9.751 1.00 87.19 77 CYS A O 1
ATOM 590 N N . ALA A 1 78 ? 6.040 2.596 8.138 1.00 82.25 78 ALA A N 1
ATOM 591 C CA . ALA A 1 78 ? 6.891 3.262 7.169 1.00 82.25 78 ALA A CA 1
ATOM 592 C C . ALA A 1 78 ? 6.097 4.224 6.283 1.00 82.25 78 ALA A C 1
ATOM 594 O O . ALA A 1 78 ? 4.927 3.998 5.962 1.00 82.25 78 ALA A O 1
ATOM 595 N N . ALA A 1 79 ? 6.795 5.268 5.842 1.00 84.31 79 ALA A N 1
ATOM 596 C CA . ALA A 1 79 ? 6.371 6.136 4.761 1.00 84.31 79 ALA A CA 1
ATOM 597 C C . ALA A 1 79 ? 7.513 6.237 3.744 1.00 84.31 79 ALA A C 1
ATOM 599 O O . ALA A 1 79 ? 8.631 6.616 4.102 1.00 84.31 79 ALA A O 1
ATOM 600 N N . CYS A 1 80 ? 7.247 5.887 2.490 1.00 88.75 80 CYS A N 1
ATOM 601 C CA . CYS A 1 80 ? 8.204 6.038 1.395 1.00 88.75 80 CYS A CA 1
ATOM 602 C C . CYS A 1 80 ? 7.538 6.694 0.184 1.00 88.75 80 CYS A C 1
ATOM 604 O O . CYS A 1 80 ? 6.334 6.937 0.177 1.00 88.75 80 CYS A O 1
ATOM 606 N N . PHE A 1 81 ? 8.340 7.036 -0.820 1.00 91.38 81 PHE A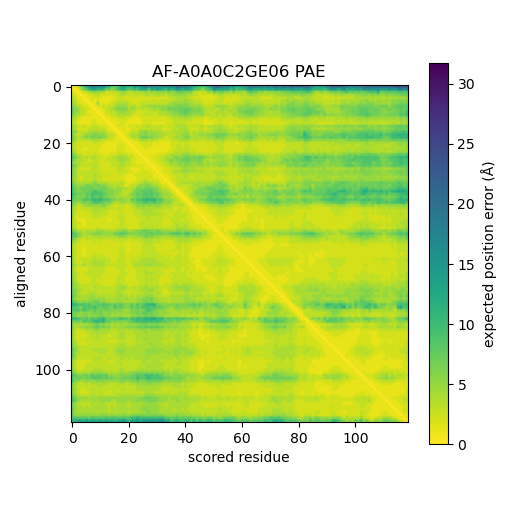 N 1
ATOM 607 C CA . PHE A 1 81 ? 7.862 7.629 -2.061 1.00 91.38 81 PHE A CA 1
ATOM 608 C C . PHE A 1 81 ? 8.279 6.753 -3.233 1.00 91.38 81 PHE A C 1
ATOM 610 O O . PHE A 1 81 ? 9.439 6.349 -3.336 1.00 91.38 81 PHE A O 1
ATOM 617 N N . LEU A 1 82 ? 7.319 6.496 -4.112 1.00 90.81 82 LEU A N 1
ATOM 618 C CA . LEU A 1 82 ? 7.557 5.990 -5.452 1.00 90.81 82 LEU A CA 1
ATOM 619 C C . LEU A 1 82 ? 8.175 7.090 -6.324 1.00 90.81 82 LEU A C 1
ATOM 621 O O . LEU A 1 82 ? 8.414 8.213 -5.873 1.00 90.81 82 LEU A O 1
ATOM 625 N N . GLY A 1 83 ? 8.507 6.744 -7.566 1.00 82.00 83 GLY A N 1
ATOM 626 C CA . GLY A 1 83 ? 9.290 7.628 -8.425 1.00 82.00 83 GLY A CA 1
ATOM 627 C C . GLY A 1 83 ? 8.529 8.891 -8.814 1.00 82.00 83 GLY A C 1
ATOM 628 O O . GLY A 1 83 ? 9.112 9.976 -8.828 1.00 82.00 83 GLY A O 1
ATOM 629 N N . GLU A 1 84 ? 7.246 8.744 -9.136 1.00 89.88 84 GLU A N 1
ATOM 630 C CA . GLU A 1 84 ? 6.379 9.820 -9.612 1.00 89.88 84 GLU A CA 1
ATOM 631 C C . GLU A 1 84 ? 4.947 9.691 -9.065 1.00 89.88 84 GLU A C 1
ATOM 633 O O . GLU A 1 84 ? 4.585 8.722 -8.394 1.00 89.88 84 GLU A O 1
ATOM 638 N N . GLU A 1 85 ? 4.123 10.691 -9.383 1.00 93.69 85 GLU A N 1
ATOM 639 C CA . GLU A 1 85 ? 2.680 10.626 -9.181 1.00 93.69 85 GLU A CA 1
ATOM 640 C C . GLU A 1 85 ? 2.083 9.427 -9.923 1.00 93.69 85 GLU A C 1
ATOM 642 O O . GLU A 1 85 ? 2.443 9.117 -11.066 1.00 93.69 85 GLU A O 1
ATOM 647 N N . CYS A 1 86 ? 1.126 8.768 -9.283 1.00 94.06 86 CYS A N 1
ATOM 648 C CA . CYS A 1 86 ? 0.486 7.581 -9.808 1.00 94.06 86 CYS A CA 1
ATOM 649 C C . CYS A 1 86 ? -1.036 7.720 -9.857 1.00 94.06 86 CYS A C 1
ATOM 651 O O . CYS A 1 86 ? -1.668 8.398 -9.051 1.00 94.06 86 CYS A O 1
ATOM 653 N N . SER A 1 87 ? -1.640 7.070 -10.850 1.00 94.56 87 SE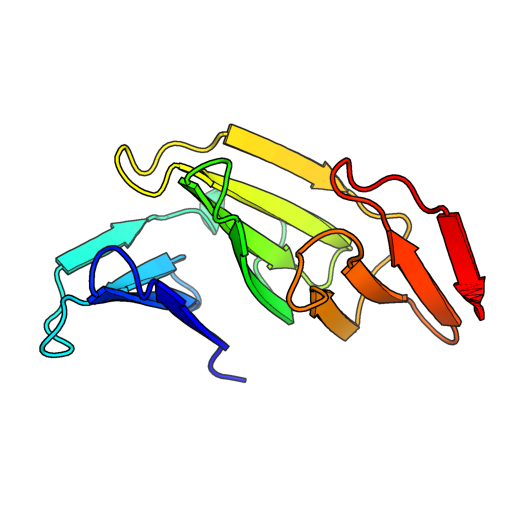R A N 1
ATOM 654 C CA . SER A 1 87 ? -3.092 7.131 -11.087 1.00 94.56 87 SER A CA 1
ATOM 655 C C . SER A 1 87 ? -3.824 5.842 -10.716 1.00 94.56 87 SER A C 1
ATOM 657 O O . SER A 1 87 ? -5.034 5.856 -10.491 1.00 94.56 87 SER A O 1
ATOM 659 N N . ALA A 1 88 ? -3.097 4.729 -10.651 1.00 94.50 88 ALA A N 1
ATOM 660 C CA . ALA A 1 88 ? -3.600 3.422 -10.263 1.00 94.50 88 ALA A CA 1
ATOM 661 C C . ALA A 1 88 ? -2.442 2.547 -9.779 1.00 94.50 88 ALA A C 1
ATOM 663 O O . ALA A 1 88 ? -1.309 2.693 -10.246 1.00 94.50 88 ALA A O 1
ATOM 664 N N . ALA A 1 89 ? -2.745 1.608 -8.888 1.00 95.75 89 ALA A N 1
ATOM 665 C CA . ALA A 1 89 ? -1.802 0.597 -8.449 1.00 95.75 89 ALA A CA 1
ATOM 666 C C . ALA A 1 89 ? -2.519 -0.700 -8.057 1.00 95.75 89 ALA A C 1
ATOM 668 O O . ALA A 1 89 ? -3.700 -0.674 -7.715 1.00 95.75 89 ALA A O 1
ATOM 669 N N . SER A 1 90 ? -1.812 -1.827 -8.127 1.00 95.38 90 SER A N 1
ATOM 670 C CA . SER A 1 90 ? -2.303 -3.130 -7.670 1.00 95.38 90 SER A CA 1
ATOM 671 C C . SER A 1 90 ? -1.139 -4.042 -7.310 1.00 95.38 90 SER A C 1
ATOM 673 O O . SER A 1 90 ? -0.210 -4.209 -8.106 1.00 95.38 90 SER A O 1
ATOM 675 N N . TRP A 1 91 ? -1.218 -4.687 -6.149 1.00 95.75 91 TRP A N 1
ATOM 676 C CA . TRP A 1 91 ? -0.320 -5.785 -5.806 1.00 95.75 91 TRP A CA 1
ATOM 677 C C . TRP A 1 91 ? -0.655 -7.041 -6.614 1.00 95.75 91 TRP A C 1
ATOM 679 O O . TRP A 1 91 ? -1.804 -7.272 -7.007 1.00 95.75 91 TRP A O 1
ATOM 689 N N . SER A 1 92 ? 0.360 -7.864 -6.877 1.00 95.31 92 SER A N 1
ATOM 690 C CA . SER A 1 92 ? 0.174 -9.245 -7.302 1.00 95.31 92 SER A CA 1
ATOM 691 C C . SER A 1 92 ? -0.424 -10.068 -6.151 1.00 95.31 92 SER A C 1
ATOM 693 O O . SER A 1 92 ? -0.175 -9.761 -4.985 1.00 95.31 92 SER A O 1
ATOM 695 N N . PRO A 1 93 ? -1.166 -11.156 -6.430 1.00 91.75 93 PRO A N 1
ATOM 696 C CA . PRO A 1 93 ? -1.765 -11.980 -5.374 1.00 91.75 93 PRO A CA 1
ATOM 697 C C . PRO A 1 93 ? -0.761 -12.606 -4.395 1.00 91.75 93 PRO A C 1
ATOM 699 O O . PRO A 1 93 ? -1.120 -12.922 -3.268 1.00 91.75 93 PRO A O 1
ATOM 702 N N . ASP A 1 94 ? 0.484 -12.814 -4.827 1.00 93.19 94 ASP A N 1
ATOM 703 C CA . ASP A 1 94 ? 1.581 -13.305 -3.983 1.00 93.19 94 ASP A CA 1
ATOM 704 C C . ASP A 1 94 ? 2.379 -12.175 -3.306 1.00 93.19 94 ASP A C 1
ATOM 706 O O . ASP A 1 94 ? 3.371 -12.442 -2.633 1.00 93.19 94 ASP A O 1
ATOM 710 N N . GLN A 1 95 ? 1.964 -10.921 -3.516 1.00 93.50 95 GLN A N 1
ATOM 711 C CA . GLN A 1 95 ? 2.586 -9.687 -3.038 1.00 93.50 95 GLN A CA 1
ATOM 712 C C . GLN A 1 95 ? 4.062 -9.520 -3.415 1.00 93.50 95 GLN A C 1
ATOM 714 O O . GLN A 1 95 ? 4.744 -8.664 -2.868 1.00 93.50 95 GLN A O 1
ATOM 719 N N . THR A 1 96 ? 4.579 -10.282 -4.380 1.00 94.88 96 THR A N 1
ATOM 720 C CA . THR A 1 96 ? 5.978 -10.151 -4.816 1.00 94.88 96 THR A CA 1
ATOM 721 C C . THR A 1 96 ? 6.214 -8.954 -5.733 1.00 94.88 96 THR A C 1
ATOM 723 O O . THR A 1 96 ? 7.353 -8.500 -5.855 1.00 94.88 96 THR A O 1
ATOM 726 N N . ALA A 1 97 ? 5.156 -8.429 -6.356 1.00 96.19 97 ALA A N 1
ATOM 727 C CA . ALA A 1 97 ? 5.225 -7.287 -7.250 1.00 96.19 97 ALA A CA 1
ATOM 728 C C . ALA A 1 97 ? 4.048 -6.330 -7.033 1.00 96.19 97 ALA A C 1
ATOM 730 O O . ALA A 1 97 ? 2.902 -6.749 -6.897 1.00 96.19 97 ALA A O 1
ATOM 731 N N . LEU A 1 98 ? 4.327 -5.035 -7.092 1.00 96.75 98 LEU A N 1
ATOM 732 C CA . LEU A 1 98 ? 3.348 -3.959 -7.154 1.00 96.75 98 LEU A CA 1
ATOM 733 C C . LEU A 1 98 ? 3.421 -3.322 -8.542 1.00 96.75 98 LEU A C 1
ATOM 735 O O . LEU A 1 98 ? 4.465 -2.806 -8.933 1.00 96.75 98 LEU A O 1
ATOM 739 N N . ALA A 1 99 ? 2.323 -3.352 -9.294 1.00 97.19 99 ALA A N 1
ATOM 740 C CA . ALA A 1 99 ? 2.215 -2.646 -10.567 1.00 97.19 99 ALA A CA 1
ATOM 741 C C . ALA A 1 99 ? 1.601 -1.262 -10.338 1.00 97.19 99 ALA A C 1
ATOM 743 O O . ALA A 1 99 ? 0.555 -1.156 -9.698 1.00 97.19 99 ALA A O 1
ATOM 744 N N . VAL A 1 100 ? 2.226 -0.218 -10.879 1.00 97.31 100 VAL A N 1
ATOM 745 C CA . VAL A 1 100 ? 1.830 1.186 -10.698 1.00 97.31 100 VAL A CA 1
ATOM 746 C C . VAL A 1 100 ? 1.794 1.890 -12.049 1.00 97.31 100 VAL A C 1
ATOM 748 O O . VAL A 1 100 ? 2.695 1.717 -12.869 1.00 97.31 100 VAL A O 1
ATOM 751 N N . VAL A 1 101 ? 0.757 2.692 -12.290 1.00 96.50 101 VAL A N 1
ATOM 752 C CA . VAL A 1 101 ? 0.663 3.563 -13.470 1.00 96.50 101 VAL A CA 1
ATOM 753 C C . VAL A 1 101 ? 1.198 4.944 -13.104 1.00 96.50 101 VAL A C 1
ATOM 755 O O . VAL A 1 101 ? 0.503 5.710 -12.434 1.00 96.50 101 VAL A O 1
ATOM 758 N N . GLU A 1 102 ? 2.412 5.249 -13.560 1.00 94.88 102 GLU A N 1
ATOM 759 C CA . GLU A 1 102 ? 3.079 6.546 -13.396 1.00 94.88 102 GLU A CA 1
ATOM 760 C 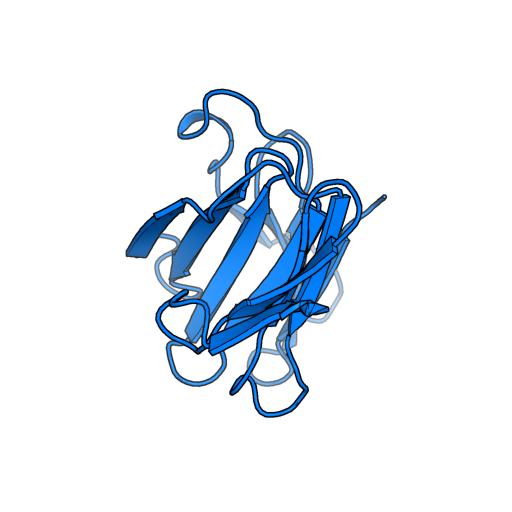C . GLU A 1 102 ? 3.040 7.301 -14.729 1.00 94.88 102 GLU A C 1
ATOM 762 O O . GLU A 1 102 ? 3.655 6.866 -15.701 1.00 94.88 102 GLU A O 1
ATOM 767 N N . GLY A 1 103 ? 2.316 8.419 -14.814 1.00 89.81 103 GLY A N 1
ATOM 768 C CA . GLY A 1 103 ? 2.202 9.178 -16.066 1.00 89.81 103 GLY A CA 1
ATOM 769 C C . GLY A 1 103 ? 1.709 8.329 -17.252 1.00 89.81 103 GLY A C 1
ATOM 770 O O . GLY A 1 103 ? 0.547 7.926 -17.291 1.00 89.81 103 GLY A O 1
ATOM 771 N N . ASP A 1 104 ? 2.583 8.090 -18.237 1.00 92.25 104 ASP A N 1
ATOM 772 C CA . ASP A 1 104 ? 2.316 7.309 -19.455 1.00 92.25 104 ASP A CA 1
ATOM 773 C C . ASP A 1 104 ? 2.912 5.889 -19.450 1.00 92.25 104 ASP A C 1
ATOM 775 O O . ASP A 1 104 ? 2.820 5.184 -20.457 1.00 92.25 104 ASP A O 1
ATOM 779 N N . ARG A 1 105 ? 3.496 5.458 -18.328 1.00 94.69 105 ARG A N 1
ATOM 780 C CA . ARG A 1 105 ? 4.202 4.178 -18.189 1.00 94.69 105 ARG A CA 1
ATOM 781 C C . ARG A 1 105 ? 3.617 3.313 -17.079 1.00 94.69 105 ARG A C 1
ATOM 783 O O . ARG A 1 105 ? 2.994 3.799 -16.134 1.00 94.69 105 ARG A O 1
ATOM 790 N N . VAL A 1 106 ? 3.874 2.011 -17.169 1.00 96.81 106 VAL A N 1
ATOM 791 C CA . VAL A 1 106 ? 3.614 1.069 -16.071 1.00 96.81 106 VAL A CA 1
ATOM 792 C C . VAL A 1 106 ? 4.943 0.674 -15.450 1.00 96.81 106 VAL A C 1
ATOM 794 O O . VAL A 1 106 ? 5.827 0.176 -16.145 1.00 96.81 106 VAL A O 1
ATOM 797 N N . VAL A 1 107 ? 5.091 0.880 -14.145 1.00 97.38 107 VAL A N 1
ATOM 798 C CA . VAL A 1 107 ? 6.293 0.530 -13.380 1.00 97.38 107 VAL A CA 1
ATOM 799 C C . VAL A 1 107 ? 5.960 -0.588 -12.400 1.00 97.38 107 VAL A C 1
ATOM 801 O O . VAL A 1 107 ? 4.904 -0.585 -11.770 1.00 97.38 107 VAL A O 1
ATOM 804 N N . PHE A 1 108 ? 6.858 -1.562 -12.294 1.00 97.25 108 PHE A N 1
ATOM 805 C CA . PHE A 1 108 ? 6.743 -2.680 -11.368 1.00 97.25 108 PHE A CA 1
ATOM 806 C C . PHE A 1 108 ? 7.770 -2.525 -10.253 1.00 97.25 108 PHE A C 1
ATOM 808 O O . PHE A 1 108 ? 8.970 -2.410 -10.523 1.00 97.25 108 PHE A O 1
ATOM 815 N N . TYR A 1 109 ? 7.281 -2.551 -9.022 1.00 96.56 109 TYR A N 1
ATOM 816 C CA . TYR A 1 109 ? 8.051 -2.444 -7.792 1.00 96.56 109 TYR A CA 1
ATOM 817 C C . TYR A 1 109 ? 8.067 -3.773 -7.055 1.00 96.56 109 TYR A C 1
ATOM 819 O O . TYR A 1 109 ? 7.088 -4.517 -7.099 1.00 96.56 109 TYR A O 1
ATOM 827 N N . ASP A 1 110 ? 9.168 -4.073 -6.379 1.00 94.81 110 ASP A N 1
ATOM 828 C CA . ASP A 1 110 ? 9.233 -5.203 -5.460 1.00 94.81 110 ASP A CA 1
ATOM 829 C C . ASP 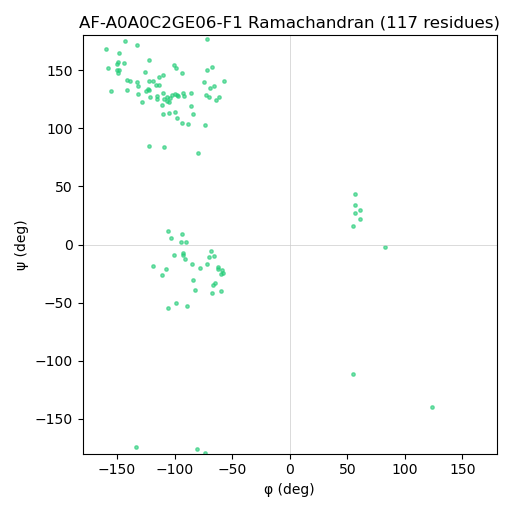A 1 110 ? 8.617 -4.853 -4.090 1.00 94.81 110 ASP A C 1
ATOM 831 O O . ASP A 1 110 ? 8.091 -3.760 -3.863 1.00 94.81 110 ASP A O 1
ATOM 835 N N . ARG A 1 111 ? 8.699 -5.798 -3.150 1.00 90.12 111 ARG A N 1
ATOM 836 C CA . ARG A 1 111 ? 8.231 -5.655 -1.761 1.00 90.12 111 ARG A CA 1
ATOM 837 C C . ARG A 1 111 ? 8.870 -4.501 -0.984 1.00 90.12 111 ARG A C 1
ATOM 839 O O . ARG A 1 111 ? 8.274 -4.033 -0.022 1.00 90.12 111 ARG A O 1
ATOM 846 N N . ASN A 1 112 ? 10.066 -4.066 -1.371 1.00 90.56 112 ASN A N 1
ATOM 847 C CA . ASN A 1 112 ? 10.772 -2.954 -0.737 1.00 90.56 112 ASN A CA 1
ATOM 848 C C . ASN A 1 112 ? 10.499 -1.625 -1.449 1.00 90.56 112 ASN A C 1
ATOM 850 O O . ASN A 1 112 ? 11.141 -0.623 -1.138 1.00 90.56 112 ASN A O 1
ATOM 854 N N . PHE A 1 113 ? 9.553 -1.612 -2.394 1.00 92.31 113 PHE A N 1
ATOM 855 C CA . PHE A 1 113 ? 9.262 -0.477 -3.259 1.00 92.31 113 PHE A CA 1
ATOM 856 C C . PHE A 1 113 ? 10.460 -0.076 -4.136 1.00 92.31 113 PHE A C 1
ATOM 858 O O . PHE A 1 113 ? 10.589 1.085 -4.526 1.00 92.31 113 PHE A O 1
ATOM 865 N N . GLU A 1 114 ? 11.321 -1.035 -4.503 1.00 94.06 114 GLU A N 1
ATOM 866 C CA . GLU A 1 114 ? 12.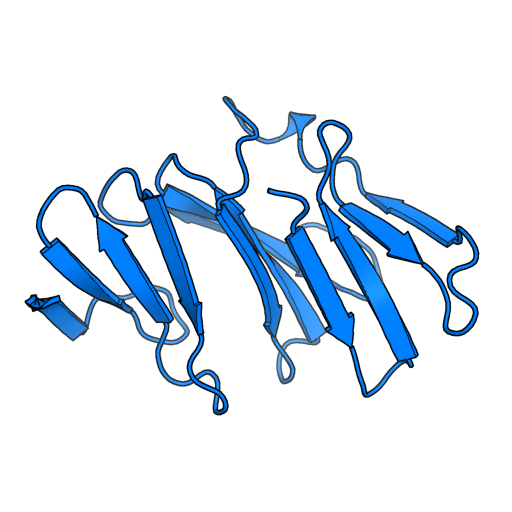379 -0.824 -5.492 1.00 94.06 114 GLU A CA 1
ATOM 867 C C . GLU A 1 114 ? 11.878 -1.196 -6.901 1.00 94.06 114 GLU A C 1
ATOM 869 O O . GLU A 1 114 ? 11.341 -2.290 -7.105 1.00 94.06 114 GLU A O 1
ATOM 874 N N . PRO A 1 115 ? 12.020 -0.312 -7.909 1.00 95.50 115 PRO A N 1
ATOM 875 C CA . PRO A 1 115 ? 11.539 -0.593 -9.256 1.00 95.50 115 PRO A CA 1
ATOM 876 C C . PRO A 1 115 ? 12.430 -1.629 -9.953 1.00 95.50 115 PRO A C 1
ATOM 878 O O . PRO A 1 115 ? 13.642 -1.439 -10.066 1.00 95.50 115 PRO A O 1
ATOM 881 N N . PHE A 1 116 ? 11.831 -2.688 -10.504 1.00 96.75 116 PHE A N 1
ATOM 882 C CA . PHE A 1 116 ? 12.5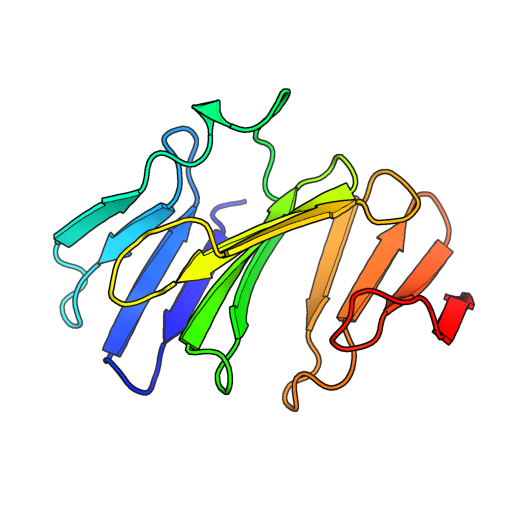65 -3.752 -11.205 1.00 96.75 116 PHE A CA 1
ATOM 883 C C . PHE A 1 116 ? 12.189 -3.914 -12.686 1.00 96.75 116 PHE A C 1
ATOM 885 O O . PHE A 1 116 ? 12.957 -4.500 -13.452 1.00 96.75 116 PHE A O 1
ATOM 892 N N . ALA A 1 117 ? 11.037 -3.396 -13.123 1.00 95.81 117 ALA A N 1
ATOM 893 C CA . ALA A 1 117 ? 10.636 -3.399 -14.531 1.00 95.81 117 ALA A CA 1
ATOM 894 C C . ALA A 1 117 ? 9.769 -2.181 -14.877 1.00 95.81 117 ALA A C 1
ATOM 896 O O . ALA A 1 117 ? 9.136 -1.587 -14.007 1.00 95.81 117 ALA A O 1
ATOM 897 N N . LYS A 1 118 ? 9.733 -1.813 -16.162 1.00 93.38 118 LYS A N 1
ATOM 898 C CA . LYS A 1 118 ? 8.844 -0.772 -16.690 1.00 93.38 118 LYS A CA 1
ATOM 899 C C . LYS A 1 118 ? 8.455 -1.043 -18.142 1.00 93.38 118 LYS A C 1
ATOM 901 O O . LYS A 1 118 ? 9.267 -1.606 -18.883 1.00 93.38 118 LYS A O 1
ATOM 906 N N . TRP A 1 119 ? 7.248 -0.636 -18.522 1.00 89.94 119 TRP A N 1
ATOM 907 C CA . TRP A 1 119 ? 6.716 -0.698 -19.884 1.00 89.94 119 TRP A CA 1
ATOM 908 C C . TRP A 1 119 ? 6.249 0.679 -20.342 1.00 89.94 119 TRP A C 1
ATOM 910 O O . TRP A 1 119 ? 5.569 1.354 -19.533 1.00 89.94 119 TRP A O 1
#

Sequence (119 aa):
CELFVEDSSTHKVYFVNKDGIVILDNLLGFENVVPCSDQCDSFEPVSIDVLIDSNEICVLLNSGQVVTIDAESHTMCAACFLGEECSAASWSPDQTALAVVEGDRVVFYDRNFEPFAKW

Radius of gyration: 13.73 Å; Cα contacts (8 Å, |Δi|>4): 266; chains: 1; bounding box: 33×31×37 Å

Solvent-accessible surface area (backbone atoms only — not comparable to full-atom values): 6690 Å² total; per-residue (Å²): 130,87,45,62,37,72,41,83,88,79,41,32,34,43,34,53,56,85,70,19,41,36,37,23,40,77,84,71,44,86,72,51,72,44,71,56,30,86,80,41,99,68,72,49,75,49,36,56,44,70,44,79,89,78,46,22,39,37,38,34,26,31,74,17,37,36,41,30,26,32,69,85,82,66,44,79,73,50,74,52,68,50,97,47,46,32,78,40,52,50,67,41,97,84,53,62,37,32,43,33,32,38,87,94,34,42,39,30,21,36,79,85,67,49,76,78,48,74,90